Protein AF-B0TDH5-F1 (afdb_monomer_lite)

pLDDT: mean 70.96, std 16.35, range [32.09, 88.62]

Secondary structure (DSSP, 8-state):
---------GGG--S-S-TTS-EEEEE-SSTTHHHHHHHHHHTTTTTEEEEEEETTTTEEEEEE-HHHHHHHHHHHHHSSS--SEEEE--

Organism: Heliobacterium modesticaldum (strain ATCC 51547 / Ice1) (NCBI:txid498761)

Sequence (90 aa):
MNRYKGNRRLTHWIEEVSTMERVAFIRFADGQASGLGLRLLEGYTHLINVVAVEPAQGWYAVHATPDGWTELPAILTSLPHRPVEIRYSC

Structure (mmCIF, N/CA/C/O backbone):
data_AF-B0TDH5-F1
#
_entry.id   AF-B0TDH5-F1
#
loop_
_atom_site.group_PDB
_atom_site.id
_atom_site.type_symbol
_atom_site.label_atom_id
_atom_site.label_alt_id
_atom_site.label_comp_id
_atom_site.label_asym_id
_atom_site.label_entity_id
_atom_site.label_seq_id
_atom_site.pdbx_PDB_ins_code
_atom_site.Cartn_x
_atom_site.Cartn_y
_atom_site.Cartn_z
_atom_site.occupancy
_atom_site.B_iso_or_equiv
_atom_site.auth_seq_id
_atom_site.auth_comp_id
_atom_site.auth_asym_id
_atom_site.auth_atom_id
_atom_site.pdbx_PDB_model_num
ATOM 1 N N . MET A 1 1 ? -7.780 -28.147 2.858 1.00 32.88 1 MET A N 1
ATOM 2 C CA . MET A 1 1 ? -8.371 -26.799 2.698 1.00 32.88 1 MET A CA 1
ATOM 3 C C . MET A 1 1 ? -8.188 -26.050 4.014 1.00 32.88 1 MET A C 1
ATOM 5 O O . MET A 1 1 ? -9.030 -26.147 4.898 1.00 32.88 1 MET A O 1
ATOM 9 N N . ASN A 1 2 ? -7.016 -25.438 4.208 1.00 32.09 2 ASN A N 1
ATOM 10 C CA . ASN A 1 2 ? -6.625 -24.864 5.497 1.00 32.09 2 ASN A CA 1
ATOM 11 C C . ASN A 1 2 ? -7.144 -23.422 5.578 1.00 32.09 2 ASN A C 1
ATOM 13 O O . ASN A 1 2 ? -6.682 -22.551 4.848 1.00 32.09 2 ASN A O 1
ATOM 17 N N . ARG A 1 3 ? -8.165 -23.190 6.410 1.00 36.94 3 ARG A N 1
ATOM 18 C CA . ARG A 1 3 ? -8.727 -21.855 6.648 1.00 36.94 3 ARG A CA 1
ATOM 19 C C . ARG A 1 3 ? -7.752 -21.070 7.524 1.00 36.94 3 ARG A C 1
ATOM 21 O O . ARG A 1 3 ? -7.608 -21.384 8.703 1.00 36.94 3 ARG A O 1
ATOM 28 N N . TYR A 1 4 ? -7.108 -20.052 6.959 1.00 37.75 4 TYR A N 1
ATOM 29 C CA . TYR A 1 4 ? -6.304 -19.098 7.722 1.00 37.75 4 TYR A CA 1
ATOM 30 C C . TYR A 1 4 ? -7.206 -18.352 8.724 1.00 37.75 4 TYR A C 1
ATOM 32 O O . TYR A 1 4 ? -8.019 -17.513 8.345 1.00 37.75 4 TYR A O 1
ATOM 40 N N . LYS A 1 5 ? -7.084 -18.677 10.018 1.00 45.19 5 LYS A N 1
ATOM 41 C CA . LYS A 1 5 ? -7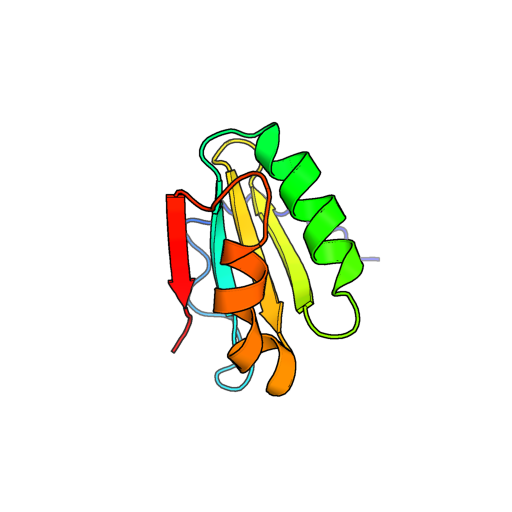.650 -17.910 11.142 1.00 45.19 5 LYS A CA 1
ATOM 42 C C . LYS A 1 5 ? -6.582 -16.937 11.647 1.00 45.19 5 LYS A C 1
ATOM 44 O O . LYS A 1 5 ? -5.911 -17.188 12.644 1.00 45.19 5 LYS A O 1
ATOM 49 N N . GLY A 1 6 ? -6.375 -15.849 10.912 1.00 41.09 6 GLY A N 1
ATOM 50 C CA . GLY A 1 6 ? -5.400 -14.821 11.266 1.00 41.09 6 GLY A CA 1
ATOM 51 C C . GLY A 1 6 ? -5.931 -13.893 12.354 1.00 41.09 6 GLY A C 1
ATOM 52 O O . GLY A 1 6 ? -6.496 -12.858 12.045 1.00 41.09 6 GLY A O 1
ATOM 53 N N . ASN A 1 7 ? -5.708 -14.239 13.623 1.00 45.09 7 ASN A N 1
ATOM 54 C CA . ASN A 1 7 ? -5.856 -13.314 14.757 1.00 45.09 7 ASN A CA 1
ATOM 55 C C . ASN A 1 7 ? -4.544 -12.539 15.025 1.00 45.09 7 ASN A C 1
ATOM 57 O O . ASN A 1 7 ? -4.262 -12.125 16.150 1.00 45.09 7 ASN A O 1
ATOM 61 N N . ARG A 1 8 ? -3.682 -12.410 14.007 1.00 45.81 8 ARG A N 1
ATOM 62 C CA . ARG A 1 8 ? -2.406 -11.699 14.106 1.00 45.81 8 ARG A CA 1
ATOM 63 C C . ARG A 1 8 ? -2.661 -10.228 13.790 1.00 45.81 8 ARG A C 1
ATOM 65 O O . ARG A 1 8 ? -2.779 -9.859 12.627 1.00 45.81 8 ARG A O 1
ATOM 72 N N . ARG A 1 9 ? -2.726 -9.407 14.841 1.00 47.88 9 ARG A N 1
ATOM 73 C CA . ARG A 1 9 ? -2.629 -7.945 14.738 1.00 47.88 9 ARG A CA 1
ATOM 74 C C . ARG A 1 9 ? -1.441 -7.600 13.837 1.00 47.88 9 ARG A C 1
ATOM 76 O O . ARG A 1 9 ? -0.345 -8.121 14.058 1.00 47.88 9 ARG A O 1
ATOM 83 N N . LEU A 1 10 ? -1.644 -6.717 12.858 1.00 49.03 10 LEU A N 1
ATOM 84 C CA . LEU A 1 10 ? -0.598 -6.299 11.909 1.00 49.03 10 LEU A CA 1
ATOM 85 C C . LEU A 1 10 ? 0.683 -5.766 12.569 1.00 49.03 10 LEU A C 1
ATOM 87 O O . LEU A 1 10 ? 1.725 -5.718 11.931 1.00 49.03 10 LEU A O 1
ATOM 91 N N . THR A 1 11 ? 0.644 -5.427 13.856 1.00 44.66 11 THR A N 1
ATOM 92 C CA . THR A 1 11 ? 1.809 -4.998 14.635 1.00 44.66 11 THR A CA 1
ATOM 93 C C . THR A 1 11 ? 2.894 -6.069 14.810 1.00 44.66 11 THR A C 1
ATOM 95 O O . THR A 1 11 ? 3.983 -5.71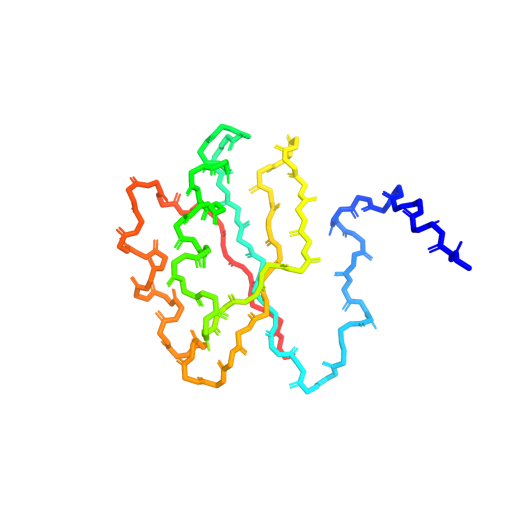9 15.245 1.00 44.66 11 THR A O 1
ATOM 98 N N . HIS A 1 12 ? 2.621 -7.351 14.531 1.00 40.53 12 HIS A N 1
ATOM 99 C CA . HIS A 1 12 ? 3.532 -8.464 14.856 1.00 40.53 12 HIS A CA 1
ATOM 100 C C . HIS A 1 12 ? 4.099 -9.224 13.639 1.00 40.53 12 HIS A C 1
ATOM 102 O O . HIS A 1 12 ? 4.774 -10.236 13.815 1.00 40.53 12 HIS A O 1
ATOM 108 N N . TRP A 1 13 ? 3.825 -8.772 12.411 1.00 46.84 13 TRP A N 1
ATOM 109 C CA . TRP A 1 13 ? 4.339 -9.392 11.183 1.00 46.84 13 TRP A CA 1
ATOM 110 C C . TRP A 1 13 ? 5.537 -8.608 10.647 1.00 46.84 13 TRP A C 1
ATOM 112 O O . TRP A 1 13 ? 5.376 -7.733 9.802 1.00 46.84 13 TRP A O 1
ATOM 122 N N . ILE A 1 14 ? 6.732 -8.909 11.158 1.00 50.28 14 ILE A N 1
ATOM 123 C CA . ILE A 1 14 ? 7.989 -8.358 10.620 1.00 50.28 14 ILE A CA 1
ATOM 124 C C . ILE A 1 14 ? 8.952 -9.458 10.128 1.00 50.28 14 ILE A C 1
ATOM 126 O O . ILE A 1 14 ? 9.834 -9.156 9.340 1.00 50.28 14 ILE A O 1
ATOM 130 N N . GLU A 1 15 ? 8.773 -10.741 10.466 1.00 45.59 15 GLU A N 1
ATOM 131 C CA . GLU A 1 15 ? 9.860 -11.729 10.269 1.00 45.59 15 GLU A CA 1
ATOM 132 C C . GLU A 1 15 ? 9.635 -12.813 9.197 1.00 45.59 15 GLU A C 1
ATOM 134 O O . GLU A 1 15 ? 10.508 -13.648 8.995 1.00 45.59 15 GLU A O 1
ATOM 139 N N . GLU A 1 16 ? 8.510 -12.813 8.476 1.00 44.31 16 GLU A N 1
ATOM 140 C CA . GLU A 1 16 ? 8.186 -13.884 7.505 1.00 44.31 16 GLU A CA 1
ATOM 141 C C . GLU A 1 16 ? 7.895 -13.383 6.082 1.00 44.31 16 GLU A C 1
ATOM 143 O O . GLU A 1 16 ? 7.355 -14.117 5.256 1.00 44.31 16 GLU A O 1
ATOM 148 N N . VAL A 1 17 ? 8.258 -12.137 5.771 1.00 49.38 17 VAL A N 1
ATOM 149 C CA . VAL A 1 17 ? 8.345 -11.696 4.375 1.00 49.38 17 VAL A CA 1
ATOM 150 C C . VAL A 1 17 ? 9.734 -12.092 3.891 1.00 49.38 17 VAL A C 1
ATOM 152 O O . VAL A 1 17 ? 10.736 -11.641 4.440 1.00 49.38 17 VAL A O 1
ATOM 155 N N . SER A 1 18 ? 9.779 -13.001 2.917 1.00 43.94 18 SER A N 1
ATOM 156 C CA . SER A 1 18 ? 10.983 -13.379 2.173 1.00 43.94 18 SER A CA 1
ATOM 157 C C . SER A 1 18 ? 11.866 -12.149 1.933 1.00 43.94 18 SER A C 1
ATOM 159 O O . SER A 1 18 ? 11.385 -11.138 1.432 1.00 43.94 18 SER A O 1
ATOM 161 N N . THR A 1 19 ? 13.162 -12.241 2.236 1.00 50.97 19 THR A N 1
ATOM 162 C CA . THR A 1 19 ? 14.173 -11.186 2.011 1.00 50.97 19 THR A CA 1
ATOM 163 C C . THR A 1 19 ? 14.306 -10.737 0.546 1.00 50.97 19 THR A C 1
ATOM 165 O O . THR A 1 19 ? 15.119 -9.869 0.240 1.00 50.97 19 THR A O 1
ATOM 168 N N . MET A 1 20 ? 13.528 -11.317 -0.373 1.00 51.06 20 MET A N 1
ATOM 169 C CA . MET A 1 20 ? 13.443 -10.918 -1.778 1.00 51.06 20 MET A CA 1
ATOM 170 C C . MET A 1 20 ? 12.146 -10.183 -2.148 1.00 51.06 20 MET A C 1
ATOM 172 O O . MET A 1 20 ? 12.080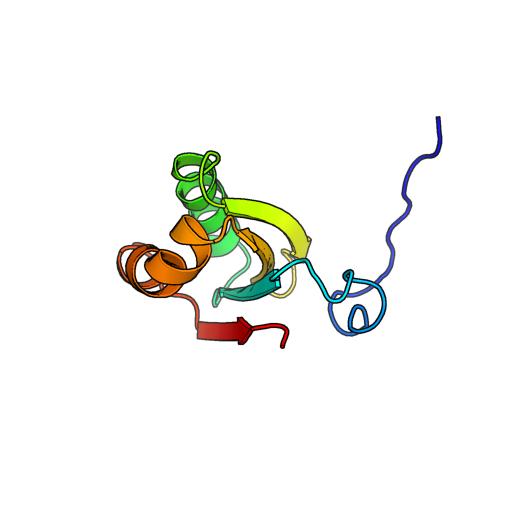 -9.606 -3.232 1.00 51.06 20 MET A O 1
ATOM 176 N N . GLU A 1 21 ? 11.125 -10.180 -1.289 1.00 63.50 21 GLU A N 1
ATOM 177 C CA . GLU A 1 21 ? 9.828 -9.569 -1.586 1.00 63.50 21 GLU A CA 1
ATOM 178 C C . GLU A 1 21 ? 9.682 -8.225 -0.868 1.00 63.50 21 GLU A C 1
ATOM 180 O O . GLU A 1 21 ? 9.665 -8.135 0.358 1.00 63.50 21 GLU A O 1
ATOM 185 N N . ARG A 1 22 ? 9.586 -7.146 -1.652 1.00 77.44 22 ARG A N 1
ATOM 186 C CA . ARG A 1 22 ? 9.462 -5.783 -1.130 1.00 77.44 22 ARG A CA 1
ATOM 187 C C . ARG A 1 22 ? 8.015 -5.513 -0.734 1.00 77.44 22 ARG A C 1
ATOM 189 O O . ARG A 1 22 ? 7.125 -5.484 -1.588 1.00 77.44 22 ARG A O 1
ATOM 196 N N . VAL A 1 23 ? 7.784 -5.294 0.557 1.00 82.06 23 VAL A N 1
ATOM 197 C CA . VAL A 1 23 ? 6.465 -5.007 1.123 1.00 82.06 23 VAL A CA 1
ATOM 198 C C . VAL A 1 23 ? 6.435 -3.599 1.703 1.00 82.06 23 VAL A C 1
ATOM 200 O O . VAL A 1 23 ? 7.299 -3.201 2.480 1.00 82.06 23 VAL A O 1
ATOM 203 N N . ALA A 1 24 ? 5.412 -2.830 1.346 1.00 86.88 24 ALA A N 1
ATOM 204 C CA . ALA A 1 24 ? 5.131 -1.541 1.952 1.00 86.88 24 ALA A CA 1
ATOM 205 C C . ALA A 1 24 ? 3.895 -1.648 2.844 1.00 86.88 24 ALA A C 1
ATOM 207 O O . ALA A 1 24 ? 2.850 -2.159 2.443 1.00 86.88 24 ALA A O 1
ATOM 208 N N . PHE A 1 25 ? 4.011 -1.130 4.058 1.00 86.75 25 PHE A N 1
ATOM 209 C CA . PHE A 1 25 ? 2.909 -0.959 4.984 1.00 86.75 25 PHE A CA 1
ATOM 210 C C . PHE A 1 25 ? 2.393 0.467 4.870 1.00 86.75 25 PHE A C 1
ATOM 212 O O . PHE A 1 25 ? 3.140 1.422 5.068 1.00 86.75 25 PHE A O 1
ATOM 219 N N . ILE A 1 26 ? 1.117 0.616 4.556 1.00 87.19 26 ILE A N 1
ATOM 220 C CA . ILE A 1 26 ? 0.471 1.894 4.284 1.00 87.19 26 ILE A CA 1
ATOM 221 C C . ILE A 1 26 ? -0.655 2.069 5.293 1.00 87.19 26 ILE A C 1
ATOM 223 O O . ILE A 1 26 ? -1.466 1.163 5.484 1.00 87.19 26 ILE A O 1
ATOM 227 N N . ARG A 1 27 ? -0.722 3.235 5.932 1.00 86.69 27 ARG A N 1
ATOM 228 C CA . ARG A 1 27 ? -1.787 3.577 6.871 1.00 86.69 27 ARG A CA 1
ATOM 229 C C . ARG A 1 27 ? -2.621 4.738 6.357 1.00 86.69 27 ARG A C 1
ATOM 231 O O . ARG A 1 27 ? -2.074 5.794 6.046 1.00 86.69 27 ARG A O 1
ATOM 238 N N . PHE A 1 28 ? -3.940 4.586 6.366 1.00 85.12 28 PHE A N 1
ATOM 239 C CA . PHE A 1 28 ? -4.895 5.679 6.171 1.00 85.12 28 PHE A CA 1
ATOM 240 C C . PHE A 1 28 ? -5.479 6.141 7.516 1.00 85.12 28 PHE A C 1
ATOM 242 O O . PHE A 1 28 ? -5.474 5.397 8.497 1.00 85.12 28 PHE A O 1
ATOM 249 N N . ALA A 1 29 ? -5.942 7.394 7.578 1.00 80.00 29 ALA A N 1
ATOM 250 C CA . ALA A 1 29 ? -6.407 8.024 8.819 1.00 80.00 29 ALA A CA 1
ATOM 251 C C . ALA A 1 29 ? -7.638 7.335 9.438 1.00 80.00 29 ALA A C 1
ATOM 253 O O . ALA A 1 29 ? -7.775 7.324 10.661 1.00 80.00 29 ALA A O 1
ATOM 254 N N . ASP A 1 30 ? -8.510 6.744 8.616 1.00 72.00 30 ASP A N 1
ATOM 255 C CA . ASP A 1 30 ? -9.711 6.041 9.061 1.00 72.00 30 ASP A CA 1
ATOM 256 C C . ASP A 1 30 ? -9.967 4.733 8.275 1.00 72.00 30 ASP A C 1
ATOM 258 O O . ASP A 1 30 ? -9.448 4.488 7.179 1.00 72.00 30 ASP A O 1
ATOM 262 N N . GLY A 1 31 ? -10.782 3.856 8.869 1.00 60.31 31 GLY A N 1
ATOM 263 C CA . GLY A 1 31 ? -11.193 2.572 8.292 1.00 60.31 31 GLY A CA 1
ATOM 264 C C . GLY A 1 31 ? -12.160 2.683 7.101 1.00 60.31 31 GLY A C 1
ATOM 265 O O . GLY A 1 31 ? -12.446 1.669 6.468 1.00 60.31 31 GLY A O 1
ATOM 266 N N . GLN A 1 32 ? -12.638 3.888 6.752 1.00 58.97 32 GLN A N 1
ATOM 267 C CA . GLN A 1 32 ? -13.491 4.125 5.576 1.00 58.97 32 GLN A CA 1
ATOM 268 C C . GLN A 1 32 ? -12.697 4.595 4.342 1.00 58.97 32 GLN A C 1
ATOM 270 O O . GLN A 1 32 ? -12.910 4.054 3.257 1.00 58.97 32 GLN A O 1
ATOM 275 N N . ALA A 1 33 ? -11.721 5.498 4.489 1.00 58.91 33 ALA A N 1
ATOM 276 C CA . ALA A 1 33 ? -10.756 5.875 3.445 1.00 58.91 33 ALA A CA 1
ATOM 277 C C . ALA A 1 33 ? -9.924 4.670 2.992 1.00 5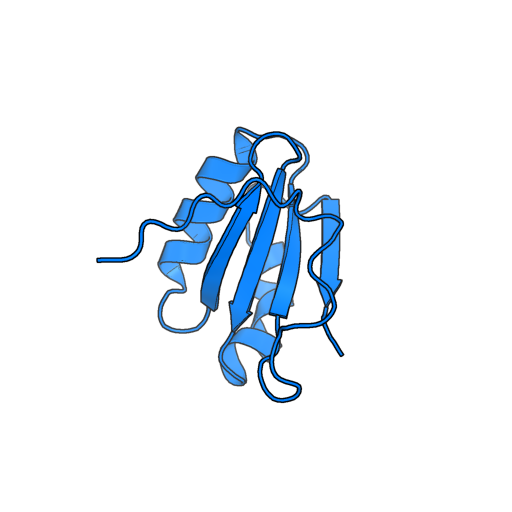8.91 33 ALA A C 1
ATOM 279 O O . ALA A 1 33 ? -9.596 4.526 1.822 1.00 58.91 33 ALA A O 1
ATOM 280 N N . SER A 1 34 ? -9.684 3.760 3.925 1.00 61.62 34 SER A N 1
ATOM 281 C CA . SER A 1 34 ? -9.224 2.381 3.766 1.00 61.62 34 SER A CA 1
ATOM 282 C C . SER A 1 34 ? -9.942 1.589 2.645 1.00 61.62 34 SER A C 1
ATOM 284 O O . SER A 1 34 ? -9.296 0.960 1.805 1.00 61.62 34 SER A O 1
ATOM 286 N N . GLY A 1 35 ? -11.277 1.664 2.550 1.00 64.75 35 GLY A N 1
ATOM 287 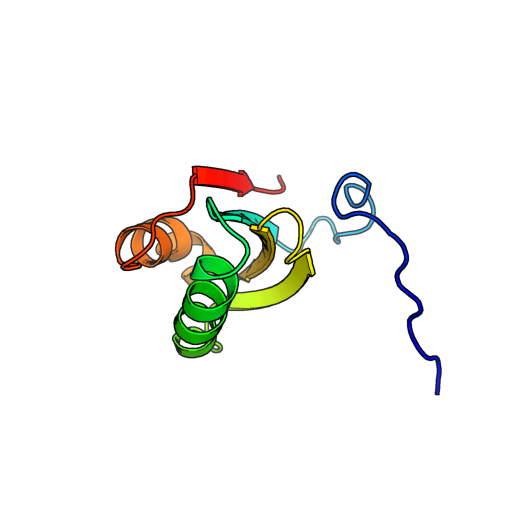C CA . GLY A 1 35 ? -12.046 0.983 1.495 1.00 64.75 35 GLY A CA 1
ATOM 288 C C . GLY A 1 35 ? -11.873 1.604 0.102 1.00 64.75 35 GLY A C 1
ATOM 289 O O . GLY A 1 35 ? -11.869 0.895 -0.904 1.00 64.75 35 GLY A O 1
ATOM 290 N N . LEU A 1 36 ? -11.685 2.925 0.038 1.00 62.62 36 LEU A N 1
ATOM 291 C CA . LEU A 1 36 ? -11.355 3.637 -1.201 1.00 62.62 36 LEU A CA 1
ATOM 292 C C . LEU A 1 36 ? -9.896 3.411 -1.612 1.00 62.62 36 LEU A C 1
ATOM 294 O O . LEU A 1 36 ? -9.627 3.190 -2.789 1.00 62.62 36 LEU A O 1
ATOM 298 N N . GLY A 1 37 ? -8.971 3.400 -0.650 1.00 64.94 37 GLY A N 1
ATOM 299 C CA . GLY A 1 37 ? -7.560 3.084 -0.865 1.00 64.94 37 GLY A CA 1
ATOM 300 C C . GLY A 1 37 ? -7.378 1.696 -1.473 1.00 64.94 37 GLY A C 1
ATOM 301 O O . GLY A 1 37 ? -6.655 1.556 -2.452 1.00 64.94 37 GLY A O 1
ATOM 302 N N . LEU A 1 38 ? -8.117 0.695 -0.980 1.00 67.81 38 LEU A N 1
ATOM 303 C CA . LEU A 1 38 ? -8.163 -0.646 -1.574 1.00 67.81 38 LEU A CA 1
ATOM 304 C C . LEU A 1 38 ? -8.597 -0.630 -3.041 1.00 67.81 38 LEU A C 1
ATOM 306 O O . LEU A 1 38 ? -7.871 -1.139 -3.886 1.00 67.81 38 LEU A O 1
ATOM 310 N N . ARG A 1 39 ? -9.738 -0.006 -3.357 1.00 68.50 39 ARG A N 1
ATOM 311 C CA . ARG A 1 39 ? -10.253 0.064 -4.738 1.00 68.50 39 ARG A CA 1
ATOM 312 C C . ARG A 1 39 ? -9.308 0.774 -5.700 1.00 68.50 39 ARG A C 1
ATOM 314 O O . ARG A 1 39 ? -9.282 0.469 -6.886 1.00 68.50 39 ARG A O 1
ATOM 321 N N . LEU A 1 40 ? -8.560 1.755 -5.209 1.00 66.62 40 LEU A N 1
ATOM 322 C CA . LEU A 1 40 ? -7.611 2.489 -6.036 1.00 66.62 40 LEU A CA 1
ATOM 323 C C . LEU A 1 40 ? -6.330 1.687 -6.259 1.00 66.62 40 LEU A C 1
ATOM 325 O O . LEU A 1 40 ? -5.829 1.660 -7.379 1.00 66.62 40 LEU A O 1
ATOM 329 N N . LEU A 1 41 ? -5.851 0.967 -5.241 1.00 71.50 41 LEU A N 1
ATOM 330 C CA . LEU A 1 41 ? -4.747 0.018 -5.392 1.00 71.50 41 LEU A CA 1
ATOM 331 C C . LEU A 1 41 ? -5.135 -1.175 -6.282 1.00 71.50 41 LEU A C 1
ATOM 333 O O . LEU A 1 41 ? -4.293 -1.661 -7.030 1.00 71.50 41 LEU A O 1
ATOM 337 N N . GLU A 1 42 ? -6.409 -1.586 -6.296 1.00 69.44 42 GLU A N 1
ATOM 338 C CA . GLU A 1 42 ? -6.932 -2.586 -7.242 1.00 69.44 42 GLU A CA 1
ATOM 339 C C . GLU A 1 42 ? -6.753 -2.158 -8.715 1.00 69.44 42 GLU A C 1
ATOM 341 O O . GLU A 1 42 ? -6.506 -2.997 -9.585 1.00 69.44 42 GLU A O 1
ATOM 346 N N . GLY A 1 43 ? -6.789 -0.851 -9.007 1.00 74.50 43 GLY A N 1
ATOM 347 C CA . GLY A 1 43 ? -6.491 -0.308 -10.341 1.00 74.50 43 GLY A CA 1
ATOM 348 C C . GLY A 1 43 ? -5.040 -0.530 -10.787 1.00 74.50 43 GLY A C 1
ATOM 349 O O . GLY A 1 43 ? -4.750 -0.566 -11.982 1.00 74.50 43 GLY A O 1
ATOM 350 N N . TYR A 1 44 ? -4.140 -0.758 -9.830 1.00 76.94 44 TYR A N 1
ATOM 351 C CA . TYR A 1 44 ? -2.726 -1.045 -10.046 1.00 76.94 44 TYR A CA 1
ATOM 352 C C . TYR A 1 44 ? -2.390 -2.521 -9.814 1.00 76.94 44 TYR A C 1
ATOM 354 O O . TYR A 1 44 ? -1.234 -2.840 -9.586 1.00 76.94 44 TYR A O 1
ATOM 362 N N . THR A 1 45 ? -3.352 -3.444 -9.911 1.00 73.50 45 THR A N 1
ATOM 363 C CA . THR A 1 45 ? -3.161 -4.900 -9.684 1.00 73.50 45 THR A CA 1
ATOM 364 C C . THR A 1 45 ? -2.058 -5.566 -10.512 1.00 73.50 45 THR A C 1
ATOM 366 O O . THR A 1 45 ? -1.560 -6.623 -10.140 1.00 73.50 45 THR A O 1
ATOM 369 N N . HIS A 1 46 ? -1.642 -4.960 -11.623 1.00 77.38 46 HIS A N 1
ATOM 370 C CA . HIS A 1 46 ? -0.507 -5.417 -12.433 1.00 77.38 46 HIS A CA 1
ATOM 371 C C . HIS A 1 46 ? 0.861 -4.989 -11.862 1.00 77.38 46 HIS A C 1
ATOM 373 O O . HIS A 1 46 ? 1.890 -5.524 -12.264 1.00 77.38 46 HIS A O 1
ATOM 379 N N . LEU A 1 47 ? 0.871 -4.046 -10.916 1.00 79.69 47 LEU A N 1
ATOM 380 C CA . LEU A 1 47 ? 2.057 -3.471 -10.281 1.00 79.69 47 LEU A CA 1
ATOM 381 C C . LEU A 1 47 ? 2.093 -3.700 -8.767 1.00 79.69 47 LEU A C 1
ATOM 383 O O . LEU A 1 47 ? 3.182 -3.860 -8.220 1.00 79.69 47 LEU A O 1
ATOM 387 N N . ILE A 1 48 ? 0.933 -3.707 -8.105 1.00 83.00 48 ILE A N 1
ATOM 388 C CA . ILE A 1 48 ? 0.758 -3.711 -6.653 1.00 83.00 48 ILE A CA 1
ATOM 389 C C . ILE A 1 48 ? -0.303 -4.745 -6.271 1.00 83.00 48 ILE A C 1
ATOM 391 O O . ILE A 1 48 ? -1.442 -4.692 -6.727 1.00 83.00 48 ILE A O 1
ATOM 395 N N . ASN A 1 49 ? 0.056 -5.640 -5.358 1.00 81.25 49 ASN A N 1
ATOM 396 C CA . ASN A 1 49 ? -0.828 -6.629 -4.762 1.00 81.25 49 ASN A CA 1
ATOM 397 C C . ASN A 1 49 ? -1.037 -6.318 -3.283 1.00 81.25 49 ASN A C 1
ATOM 399 O O . ASN A 1 49 ? -0.079 -6.214 -2.520 1.00 81.25 49 ASN A O 1
ATOM 403 N N . VAL A 1 50 ? -2.292 -6.217 -2.852 1.00 79.00 50 VAL A N 1
ATOM 404 C CA . VAL A 1 50 ? -2.619 -6.096 -1.428 1.00 79.00 50 VAL A CA 1
ATOM 405 C C . VAL A 1 50 ? -2.548 -7.481 -0.794 1.00 79.00 50 VAL A C 1
ATOM 407 O O . VAL A 1 50 ? -3.289 -8.382 -1.182 1.00 79.00 50 VAL A O 1
ATOM 410 N N . VAL A 1 51 ? -1.658 -7.652 0.182 1.00 78.75 51 VAL A N 1
ATOM 411 C CA . VAL A 1 51 ? -1.377 -8.955 0.809 1.00 78.75 51 VAL A CA 1
ATOM 412 C C . VAL A 1 51 ? -1.947 -9.076 2.223 1.00 78.75 51 VAL A C 1
ATOM 414 O O . VAL A 1 51 ? -2.205 -10.186 2.682 1.00 78.75 51 VAL A O 1
ATOM 417 N N . ALA A 1 52 ? -2.199 -7.956 2.912 1.00 79.25 52 ALA A N 1
ATOM 418 C CA . ALA A 1 52 ? -2.879 -7.950 4.209 1.00 79.25 52 ALA A CA 1
ATOM 419 C C . ALA A 1 52 ? -3.616 -6.629 4.482 1.00 79.25 52 ALA A C 1
ATOM 421 O O . ALA A 1 52 ? -3.213 -5.570 3.998 1.00 79.25 52 ALA A O 1
ATOM 422 N N . VAL A 1 53 ? -4.680 -6.694 5.293 1.00 78.31 53 VAL A N 1
ATOM 423 C CA . VAL A 1 53 ? -5.508 -5.542 5.691 1.00 78.31 53 VAL A CA 1
ATOM 424 C C . VAL A 1 53 ? -5.862 -5.609 7.183 1.00 78.31 53 VAL A C 1
ATOM 426 O O . VAL A 1 53 ? -6.222 -6.670 7.687 1.00 78.31 53 VAL A O 1
ATOM 429 N N . GLU A 1 54 ? -5.805 -4.477 7.885 1.00 80.69 54 GLU A N 1
ATOM 430 C CA . GLU A 1 54 ? -6.331 -4.273 9.247 1.00 80.69 54 GLU A CA 1
ATOM 431 C C . GLU A 1 54 ? -7.199 -3.011 9.243 1.00 80.69 54 GLU A C 1
ATOM 433 O O . GLU A 1 54 ? -6.730 -1.907 9.551 1.00 80.69 54 GLU A O 1
ATOM 438 N N . PRO A 1 55 ? -8.479 -3.152 8.871 1.00 74.38 55 PRO A N 1
ATOM 439 C CA . PRO A 1 55 ? -9.372 -2.013 8.696 1.00 74.38 55 PRO A CA 1
ATOM 440 C C . PRO A 1 55 ? -9.611 -1.226 9.988 1.00 74.38 55 PRO A C 1
ATOM 442 O O . PRO A 1 55 ? -9.801 -0.014 9.933 1.00 74.38 55 PRO A O 1
ATOM 445 N N . ALA A 1 56 ? -9.563 -1.879 11.157 1.00 77.56 56 ALA A N 1
ATOM 446 C CA . ALA A 1 56 ? -9.794 -1.211 12.439 1.00 77.56 56 ALA A CA 1
ATOM 447 C C . ALA A 1 56 ? -8.699 -0.188 12.781 1.00 77.56 56 ALA A C 1
ATOM 449 O O . ALA A 1 56 ? -8.942 0.748 13.539 1.00 77.56 56 ALA A O 1
ATOM 450 N N . GLN A 1 57 ? -7.497 -0.360 12.224 1.00 77.12 57 GLN A N 1
ATOM 451 C CA . GLN A 1 57 ? -6.358 0.537 12.435 1.00 77.12 57 GLN A CA 1
ATOM 452 C C . GLN A 1 57 ? -5.941 1.281 11.155 1.00 77.12 57 GLN A C 1
ATOM 454 O O . GLN A 1 57 ? -5.005 2.081 11.198 1.00 77.12 57 GLN A O 1
ATOM 459 N N . GLY A 1 58 ? -6.634 1.032 10.038 1.00 80.62 58 GLY A N 1
ATOM 460 C CA . GLY A 1 58 ? -6.389 1.652 8.735 1.00 80.62 58 GLY A CA 1
ATOM 461 C C . GLY A 1 58 ? -5.115 1.176 8.037 1.00 80.62 58 GLY A C 1
ATOM 462 O O . GLY A 1 58 ? -4.592 1.896 7.191 1.00 80.62 58 GLY A O 1
ATOM 463 N N . TRP A 1 59 ? -4.586 0.010 8.413 1.00 84.19 59 TRP A N 1
ATOM 464 C CA . TRP A 1 59 ? -3.316 -0.505 7.901 1.00 84.19 59 TRP A CA 1
ATOM 465 C C . TRP A 1 59 ? -3.502 -1.475 6.734 1.00 84.19 59 TRP A C 1
ATOM 467 O O . TRP A 1 59 ? -4.397 -2.322 6.730 1.00 84.19 59 TRP A O 1
ATOM 477 N N . TYR A 1 60 ? -2.568 -1.390 5.796 1.00 82.44 60 TYR A N 1
ATOM 478 C CA . TYR A 1 60 ? -2.482 -2.180 4.577 1.00 82.44 60 TYR A CA 1
ATOM 479 C C . TYR A 1 60 ? -1.058 -2.654 4.382 1.00 82.44 60 TYR A C 1
ATOM 481 O O . TYR A 1 60 ? -0.137 -1.867 4.557 1.00 82.44 60 TYR A O 1
ATOM 489 N N . ALA A 1 61 ? -0.876 -3.902 3.977 1.00 84.12 61 ALA A N 1
ATOM 490 C CA . ALA A 1 61 ? 0.395 -4.379 3.458 1.00 84.12 61 ALA A CA 1
ATOM 491 C C . ALA A 1 61 ? 0.242 -4.614 1.959 1.00 84.12 61 ALA A C 1
ATOM 493 O O . ALA A 1 61 ? -0.682 -5.312 1.526 1.00 84.12 61 ALA A O 1
ATOM 494 N N . VAL A 1 62 ? 1.148 -4.037 1.178 1.00 84.38 62 VAL A N 1
ATOM 495 C CA . VAL A 1 62 ? 1.196 -4.213 -0.267 1.00 84.38 62 VAL A CA 1
ATOM 496 C C . VAL A 1 62 ? 2.543 -4.764 -0.686 1.00 84.38 62 VAL A C 1
ATOM 498 O O . VAL A 1 62 ? 3.581 -4.303 -0.227 1.00 84.38 62 VAL A O 1
ATOM 501 N N . HIS A 1 63 ? 2.513 -5.740 -1.575 1.00 84.75 63 HIS A N 1
ATOM 502 C CA . HIS A 1 63 ? 3.668 -6.182 -2.329 1.00 84.75 63 HIS A CA 1
ATOM 503 C C . HIS A 1 63 ? 3.655 -5.478 -3.682 1.00 84.75 63 HIS A C 1
ATOM 505 O O . HIS A 1 63 ? 2.590 -5.360 -4.288 1.00 84.75 63 HIS A O 1
ATOM 511 N N . ALA A 1 64 ? 4.804 -5.032 -4.179 1.00 82.62 64 ALA A N 1
ATOM 512 C CA . ALA A 1 64 ? 4.883 -4.441 -5.510 1.00 82.62 64 ALA A CA 1
ATOM 513 C C . ALA A 1 64 ? 5.938 -5.133 -6.374 1.00 82.62 64 ALA A C 1
ATOM 515 O O . ALA A 1 64 ? 6.960 -5.609 -5.886 1.00 82.62 64 ALA A O 1
ATOM 516 N N . THR A 1 65 ? 5.690 -5.153 -7.681 1.00 82.62 65 THR A N 1
ATOM 517 C CA . THR A 1 65 ? 6.719 -5.457 -8.686 1.00 82.62 65 THR A CA 1
ATOM 518 C C . THR A 1 65 ? 7.865 -4.434 -8.598 1.00 82.62 65 THR A C 1
ATOM 520 O O . THR A 1 65 ? 7.670 -3.361 -8.026 1.00 82.62 65 THR A O 1
ATOM 523 N N . PRO A 1 66 ? 9.059 -4.695 -9.161 1.00 83.88 66 PRO A N 1
ATOM 524 C CA . PRO A 1 66 ? 10.153 -3.717 -9.150 1.00 83.88 66 PRO A CA 1
ATOM 525 C C . PRO A 1 66 ? 9.766 -2.338 -9.717 1.00 83.88 66 PRO A C 1
ATOM 527 O O . PRO A 1 66 ? 10.114 -1.310 -9.126 1.00 83.88 66 PRO A O 1
ATOM 530 N N . ASP A 1 67 ? 8.993 -2.320 -10.804 1.00 81.81 67 ASP A N 1
ATOM 531 C CA . ASP A 1 67 ? 8.482 -1.092 -11.423 1.00 81.81 67 ASP A CA 1
ATOM 532 C C . ASP A 1 67 ? 7.429 -0.438 -10.519 1.00 81.81 67 ASP A C 1
ATOM 534 O O . ASP A 1 67 ? 7.550 0.732 -10.151 1.00 81.81 67 ASP A O 1
ATOM 538 N N . GLY A 1 68 ? 6.472 -1.234 -10.029 1.00 83.75 68 GLY A N 1
ATOM 539 C CA . GLY A 1 68 ? 5.450 -0.781 -9.087 1.00 83.75 68 GLY A CA 1
ATOM 540 C C . GLY A 1 68 ? 6.026 -0.224 -7.786 1.00 83.75 68 GLY A C 1
ATOM 541 O O . GLY A 1 68 ? 5.464 0.704 -7.220 1.00 83.75 68 GLY A O 1
ATOM 542 N N . TRP A 1 69 ? 7.166 -0.738 -7.323 1.00 86.19 69 TRP A N 1
ATOM 543 C CA . TRP A 1 69 ? 7.863 -0.252 -6.134 1.00 86.19 69 TRP A CA 1
ATOM 544 C C . TRP A 1 69 ? 8.476 1.131 -6.351 1.00 86.19 69 TRP A C 1
ATOM 546 O O . TRP A 1 69 ? 8.416 1.982 -5.465 1.00 86.19 69 TRP A O 1
ATOM 556 N N . THR A 1 70 ? 9.043 1.364 -7.535 1.00 87.00 70 THR A N 1
ATOM 557 C CA . THR A 1 70 ? 9.584 2.673 -7.929 1.00 87.00 70 THR A CA 1
ATOM 558 C C . THR A 1 70 ? 8.466 3.707 -8.077 1.00 87.00 70 THR A C 1
ATOM 560 O O . THR A 1 70 ? 8.631 4.863 -7.688 1.00 87.00 70 THR A O 1
ATOM 563 N N . GLU A 1 71 ? 7.308 3.285 -8.585 1.00 86.75 71 GLU A N 1
ATOM 564 C CA . GLU A 1 71 ? 6.139 4.144 -8.796 1.00 86.75 71 GLU A CA 1
ATOM 565 C C . GLU A 1 71 ? 5.262 4.324 -7.551 1.00 86.75 71 GLU A C 1
ATOM 567 O O . GLU A 1 71 ? 4.481 5.277 -7.479 1.00 86.75 71 GLU A O 1
ATOM 572 N N . LEU A 1 72 ? 5.401 3.454 -6.546 1.00 85.94 72 LEU A N 1
ATOM 573 C CA . LEU A 1 72 ? 4.551 3.422 -5.357 1.00 85.94 72 LEU A CA 1
ATOM 574 C C . LEU A 1 72 ? 4.410 4.795 -4.673 1.00 85.94 72 LEU A C 1
ATOM 576 O O . LEU A 1 72 ? 3.277 5.178 -4.381 1.00 85.94 72 LEU A O 1
ATOM 580 N N . PRO 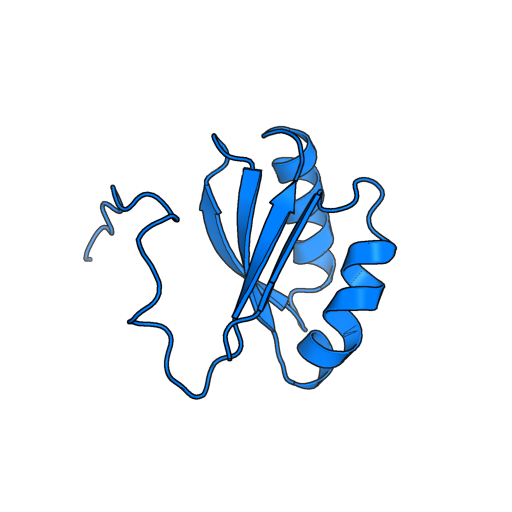A 1 73 ? 5.471 5.600 -4.462 1.00 87.44 73 PRO A N 1
ATOM 581 C CA . PRO A 1 73 ? 5.314 6.931 -3.872 1.00 87.44 73 PRO A CA 1
ATOM 582 C C . PRO A 1 73 ? 4.437 7.871 -4.714 1.00 87.44 73 PRO A C 1
ATOM 584 O O . PRO A 1 73 ? 3.626 8.623 -4.166 1.00 87.44 73 PRO A O 1
ATOM 587 N N . ALA A 1 74 ? 4.573 7.828 -6.042 1.00 87.38 74 ALA A N 1
ATOM 588 C CA . ALA A 1 74 ? 3.775 8.639 -6.958 1.00 87.38 74 ALA A CA 1
ATOM 589 C C . ALA A 1 74 ? 2.305 8.195 -6.958 1.00 87.38 74 ALA A C 1
ATOM 591 O O . ALA A 1 74 ? 1.412 9.038 -6.852 1.00 87.38 74 ALA A O 1
ATOM 592 N N . ILE A 1 75 ? 2.064 6.879 -6.979 1.00 85.19 75 ILE A N 1
ATOM 593 C CA . ILE A 1 75 ? 0.729 6.278 -6.866 1.00 85.19 75 ILE A CA 1
ATOM 594 C C . ILE A 1 75 ? 0.066 6.701 -5.552 1.00 85.19 75 ILE A C 1
ATOM 596 O O . ILE A 1 75 ? -1.051 7.202 -5.556 1.00 85.19 75 ILE A O 1
ATOM 600 N N . LEU A 1 76 ? 0.760 6.586 -4.417 1.00 84.50 76 LEU A N 1
ATOM 601 C CA . LEU A 1 76 ? 0.204 6.962 -3.112 1.00 84.50 76 LEU A CA 1
ATOM 602 C C . LEU A 1 76 ? -0.094 8.464 -2.992 1.00 84.50 76 LEU A C 1
ATOM 604 O O . LEU A 1 76 ? -0.999 8.858 -2.256 1.00 84.50 76 LEU A O 1
ATOM 608 N N . THR A 1 77 ? 0.640 9.304 -3.724 1.00 84.31 77 THR A N 1
ATOM 609 C CA . THR A 1 77 ? 0.439 10.761 -3.745 1.00 84.31 77 THR A CA 1
ATOM 610 C C . THR A 1 77 ? -0.736 11.176 -4.635 1.00 84.31 77 THR A C 1
ATOM 612 O O . THR A 1 77 ? -1.347 12.220 -4.383 1.00 84.31 77 THR A O 1
ATOM 615 N N . SER A 1 78 ? -1.063 10.375 -5.657 1.00 83.06 78 SER A N 1
ATOM 616 C CA . SER A 1 78 ? -2.203 10.604 -6.553 1.00 83.06 78 SER A CA 1
ATOM 617 C C . SER A 1 78 ? -3.540 10.169 -5.943 1.00 83.06 78 SER A C 1
ATOM 619 O O . SER A 1 78 ? -4.597 10.559 -6.444 1.00 83.06 78 SER A O 1
ATOM 621 N N . LEU A 1 79 ? -3.512 9.411 -4.839 1.00 80.12 79 LEU A N 1
ATOM 622 C CA . LEU A 1 79 ? -4.721 8.999 -4.139 1.00 80.12 79 LEU A CA 1
ATOM 623 C C . LEU A 1 79 ? -5.482 10.219 -3.577 1.00 80.12 79 LEU A C 1
ATOM 625 O O . LEU A 1 79 ? -4.876 11.118 -2.985 1.00 80.12 79 LEU A O 1
ATOM 629 N N . PRO A 1 80 ? -6.825 10.235 -3.682 1.00 78.19 80 PRO A N 1
ATOM 630 C CA . PRO A 1 80 ? -7.672 11.295 -3.137 1.00 78.19 80 PRO A CA 1
ATOM 631 C C . PRO A 1 80 ? -7.594 11.359 -1.607 1.00 78.19 80 PRO A C 1
ATOM 633 O O . PRO A 1 80 ? -7.713 12.432 -1.019 1.00 78.19 80 PRO A O 1
ATOM 636 N N . HIS A 1 81 ? -7.342 10.217 -0.964 1.00 78.62 81 HIS A N 1
ATOM 637 C CA . HIS A 1 81 ? -7.005 10.131 0.449 1.00 78.62 81 HIS A CA 1
ATOM 638 C C . HIS A 1 81 ? -5.552 9.714 0.569 1.00 78.62 81 HIS A C 1
ATOM 640 O O . HIS A 1 81 ? -5.185 8.613 0.167 1.00 78.62 81 HIS A O 1
ATOM 646 N N . ARG A 1 82 ? -4.725 10.604 1.114 1.00 81.31 82 ARG A N 1
ATOM 647 C CA . ARG A 1 82 ? -3.305 10.321 1.286 1.00 81.31 82 ARG A CA 1
ATOM 648 C C . ARG A 1 82 ? -3.084 9.429 2.501 1.00 81.31 82 ARG A C 1
ATOM 650 O O . ARG A 1 82 ? -3.768 9.604 3.515 1.00 81.31 82 ARG A O 1
ATOM 657 N N . PRO A 1 83 ? -2.124 8.500 2.427 1.00 86.00 83 PRO A N 1
ATOM 658 C CA . PRO A 1 83 ? -1.703 7.779 3.609 1.00 86.00 83 PRO A CA 1
ATOM 659 C C . PRO A 1 83 ? -1.084 8.743 4.624 1.00 86.00 83 PRO A C 1
ATOM 661 O O . PRO A 1 83 ? -0.381 9.688 4.267 1.00 86.00 83 PRO A O 1
ATOM 664 N N . VAL A 1 84 ? -1.365 8.494 5.898 1.00 88.62 84 VAL A N 1
ATOM 665 C CA . VAL A 1 84 ? -0.790 9.231 7.031 1.00 88.62 84 VAL A CA 1
ATOM 666 C C . VAL A 1 84 ? 0.546 8.643 7.468 1.00 88.62 84 VAL A C 1
ATOM 668 O O . VAL A 1 84 ? 1.326 9.312 8.137 1.00 88.62 84 VAL A O 1
ATOM 671 N N . GLU A 1 85 ? 0.813 7.392 7.092 1.00 88.50 85 GLU A N 1
ATOM 672 C CA . GLU A 1 85 ? 2.046 6.692 7.420 1.00 88.50 85 GLU A CA 1
ATOM 673 C C . GLU A 1 85 ? 2.378 5.668 6.331 1.00 88.50 85 GLU A C 1
ATOM 675 O O . GLU A 1 85 ? 1.487 4.987 5.819 1.00 88.50 85 GLU A O 1
ATOM 680 N N . ILE A 1 86 ? 3.660 5.563 5.977 1.00 88.12 86 ILE A N 1
ATOM 681 C CA . ILE A 1 86 ? 4.177 4.562 5.040 1.00 88.12 86 ILE A CA 1
ATOM 682 C C . ILE A 1 86 ? 5.461 3.983 5.638 1.00 88.12 86 ILE A C 1
ATOM 684 O O . ILE A 1 86 ? 6.341 4.736 6.055 1.00 88.12 86 ILE A O 1
ATOM 688 N N . ARG A 1 87 ? 5.582 2.655 5.675 1.00 88.56 87 ARG A N 1
ATOM 689 C CA . ARG A 1 87 ? 6.788 1.942 6.112 1.00 88.56 87 ARG A CA 1
ATOM 690 C C . ARG A 1 87 ? 7.193 0.942 5.043 1.00 88.56 87 ARG A C 1
ATOM 692 O O . ARG A 1 87 ? 6.375 0.132 4.631 1.00 88.56 87 ARG A O 1
ATOM 699 N N . TYR A 1 88 ? 8.445 0.976 4.619 1.00 83.75 88 TYR A N 1
ATOM 700 C CA . TYR A 1 88 ? 8.979 0.039 3.634 1.00 83.75 88 TYR A CA 1
ATOM 701 C C . TYR A 1 88 ? 9.739 -1.077 4.356 1.00 83.75 88 TYR A C 1
ATOM 703 O O . TYR A 1 88 ? 10.484 -0.787 5.294 1.00 83.75 88 TYR A O 1
ATOM 711 N N . SER A 1 89 ? 9.547 -2.334 3.953 1.00 76.25 89 SER A N 1
ATOM 712 C CA . SER A 1 89 ? 10.439 -3.422 4.356 1.00 76.25 89 SER A CA 1
ATOM 713 C C . SER A 1 89 ? 11.776 -3.267 3.623 1.00 76.25 89 SER A C 1
ATOM 715 O O . SER A 1 89 ? 11.788 -2.961 2.427 1.00 76.25 89 SER A O 1
ATOM 717 N N . CYS A 1 90 ? 12.882 -3.424 4.350 1.00 59.41 90 CYS A N 1
ATOM 718 C CA . CYS A 1 90 ? 14.238 -3.389 3.797 1.00 59.41 90 CYS A CA 1
ATOM 719 C C . CYS A 1 90 ? 14.569 -4.676 3.040 1.00 59.41 90 CYS A C 1
ATOM 721 O O . CYS A 1 90 ? 14.152 -5.750 3.529 1.00 59.41 90 CYS A O 1
#

Radius of gyration: 12.85 Å; chains: 1; bounding box: 28×38×27 Å

Foldseek 3Di:
DDDDPPPDDPVPPQPPDPPPWKKKKFAFPALVLLVVVVVLVVVVVVFKDWDDDDSHRRITIITGDPVSVVCVVVSQVPRPGHTPDMDIRD